Protein AF-A0A960SQQ4-F1 (afdb_monomer)

Secondary structure (DSSP, 8-state):
--SEEE--TT--S-EEES-B-SS-EEE-TTPPP-EEES-BSS--GGGEEEGGGTEEEE-TT-TTTTT-SPP-TT--B-TTS-BS-SSSSPPSSS---

Solvent-accessible surface area (backbone atoms only — not comparable to full-atom values): 5780 Å² total; per-residue (Å²): 134,60,77,42,74,47,43,50,57,85,58,72,90,49,72,48,63,28,40,71,33,76,32,56,76,39,83,35,80,66,31,60,89,58,52,75,46,53,60,43,42,74,58,62,72,78,24,27,73,36,56,95,82,66,37,69,47,57,35,92,75,32,59,85,28,53,53,50,28,72,89,54,92,94,61,53,50,39,80,86,67,47,51,59,50,73,65,96,31,34,31,33,42,61,46,67,114

pLDDT: mean 96.27, std 4.22, range [63.72, 98.56]

Foldseek 3Di:
DAPAEDADLPDPAAEDFLAEACADNYYYNNHDDHHYYNYDGRDDPVQAPDVVVPRRAGDPVVVSFAQPGDDDPPDQAAPVRHGAAPDPGGGRDRYHD

Radius of gyration: 14.46 Å; Cα contacts (8 Å, |Δi|>4): 194; chains: 1; bounding box: 34×29×35 Å

Mean predicted aligned error: 2.66 Å

Structure (mmCIF, N/CA/C/O backbone):
data_AF-A0A960SQQ4-F1
#
_entry.id   AF-A0A960SQQ4-F1
#
loop_
_atom_site.group_PDB
_atom_site.id
_atom_site.type_symbol
_atom_site.label_atom_id
_atom_site.label_alt_id
_atom_site.label_comp_id
_atom_site.label_asym_id
_atom_site.label_entity_id
_atom_site.label_seq_id
_atom_site.pdbx_PDB_ins_code
_atom_site.Cartn_x
_atom_site.Cartn_y
_atom_site.Cartn_z
_atom_site.occupancy
_atom_site.B_iso_or_equiv
_atom_site.auth_seq_id
_atom_site.auth_comp_id
_atom_site.auth_asym_id
_atom_site.auth_atom_id
_atom_site.pdbx_PDB_model_num
ATOM 1 N N . TRP A 1 1 ? -11.246 13.269 -4.505 1.00 63.72 1 TRP A N 1
ATOM 2 C CA . TRP A 1 1 ? -11.617 12.059 -3.748 1.00 63.72 1 TRP A CA 1
ATOM 3 C C . TRP A 1 1 ? -10.354 11.433 -3.205 1.00 63.72 1 TRP A C 1
ATOM 5 O O . TRP A 1 1 ? -9.352 11.500 -3.911 1.00 63.72 1 TRP A O 1
ATOM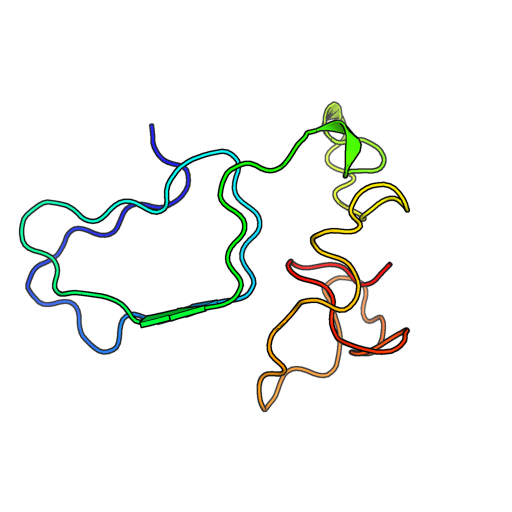 15 N N . ALA A 1 2 ? -10.374 10.905 -1.979 1.00 76.69 2 ALA A N 1
ATOM 16 C CA . ALA A 1 2 ? -9.253 10.115 -1.481 1.00 76.69 2 ALA A CA 1
ATOM 17 C C . ALA A 1 2 ? -9.377 8.663 -1.987 1.00 76.69 2 ALA A C 1
ATOM 19 O O . ALA A 1 2 ? -10.497 8.187 -2.179 1.00 76.69 2 ALA A O 1
ATOM 20 N N . PRO A 1 3 ? -8.255 7.965 -2.228 1.00 88.50 3 PRO A N 1
ATOM 21 C CA . PRO A 1 3 ? -8.277 6.595 -2.743 1.00 88.50 3 PRO A CA 1
ATOM 22 C C . PRO A 1 3 ? -8.855 5.600 -1.729 1.00 88.50 3 PRO A C 1
ATOM 24 O O . PRO A 1 3 ? -9.562 4.675 -2.112 1.00 88.50 3 PRO A O 1
ATOM 27 N N . VAL A 1 4 ? -8.606 5.818 -0.432 1.00 94.50 4 VAL A N 1
ATOM 28 C CA . VAL A 1 4 ? -9.209 5.061 0.672 1.00 94.50 4 VAL A CA 1
ATOM 29 C C . VAL A 1 4 ? -9.710 6.049 1.723 1.00 94.50 4 VAL A C 1
ATOM 31 O O . VAL A 1 4 ? -8.949 6.881 2.222 1.00 94.50 4 VAL A O 1
ATOM 34 N N . GLU A 1 5 ? -10.989 5.949 2.083 1.00 94.88 5 GLU A N 1
ATOM 35 C CA . GLU A 1 5 ? -11.617 6.746 3.141 1.00 94.88 5 GLU A CA 1
ATOM 36 C C . GLU A 1 5 ? -12.322 5.817 4.141 1.00 94.88 5 GLU A C 1
ATOM 38 O O . GLU A 1 5 ? -13.016 4.879 3.746 1.00 94.88 5 GLU A O 1
ATOM 43 N N . TYR A 1 6 ? -12.181 6.086 5.442 1.00 96.38 6 TYR A N 1
ATOM 44 C CA . TYR A 1 6 ? -12.873 5.350 6.506 1.00 96.38 6 TYR A CA 1
ATOM 45 C C . TYR A 1 6 ? -13.577 6.321 7.454 1.00 96.38 6 TYR A C 1
ATOM 47 O O . TYR A 1 6 ? -12.991 7.315 7.882 1.00 96.38 6 TYR A O 1
ATOM 55 N N . ARG A 1 7 ? -14.865 6.066 7.737 1.00 97.38 7 ARG A N 1
ATOM 56 C CA . ARG A 1 7 ? -15.755 7.117 8.268 1.00 97.38 7 ARG A CA 1
ATOM 57 C C . ARG A 1 7 ? -16.728 6.740 9.384 1.00 97.38 7 ARG A C 1
ATOM 59 O O . ARG A 1 7 ? -17.351 7.624 9.948 1.00 97.38 7 ARG A O 1
ATOM 66 N N . PHE A 1 8 ? -16.914 5.459 9.691 1.00 97.38 8 PHE A N 1
ATOM 67 C CA . PHE A 1 8 ? -17.965 5.055 10.627 1.00 97.38 8 PHE A CA 1
ATOM 68 C C . PHE A 1 8 ? -17.441 4.965 12.069 1.00 97.38 8 PHE A C 1
ATOM 70 O O . PHE A 1 8 ? -16.494 4.214 12.309 1.00 97.38 8 PHE A O 1
ATOM 77 N N . PRO A 1 9 ? -18.065 5.657 13.047 1.00 97.88 9 PRO A N 1
ATOM 78 C CA . PRO A 1 9 ? -17.635 5.614 14.449 1.00 97.88 9 PRO A CA 1
ATOM 79 C C . PRO A 1 9 ? -17.681 4.222 15.083 1.00 97.88 9 PRO A C 1
ATOM 81 O O . PRO A 1 9 ? -16.913 3.930 15.991 1.00 97.88 9 PRO A O 1
ATOM 84 N N . ALA A 1 10 ? -18.578 3.361 14.598 1.00 97.81 10 ALA A N 1
ATOM 85 C CA . ALA A 1 10 ? -18.740 1.999 15.099 1.00 97.81 10 ALA A CA 1
ATOM 86 C C . ALA A 1 10 ? -17.722 0.999 14.520 1.00 97.81 10 ALA A C 1
ATOM 88 O O . ALA A 1 10 ? -17.754 -0.171 14.892 1.00 97.81 10 ALA A O 1
ATOM 89 N N . SER A 1 11 ? -16.845 1.417 13.599 1.00 97.62 11 SER A N 1
ATOM 90 C CA . SER A 1 11 ? -15.806 0.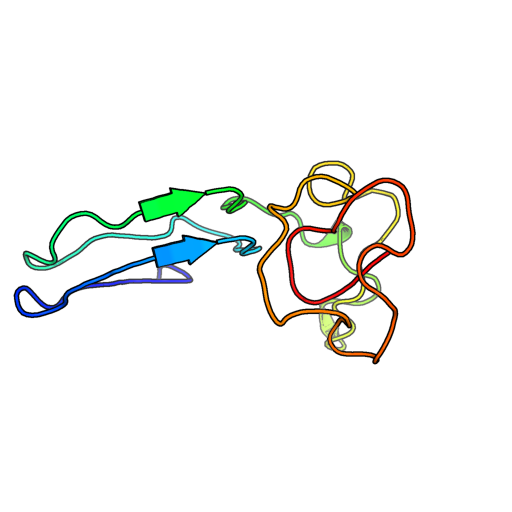536 13.064 1.00 97.62 11 SER A CA 1
ATOM 91 C C . SER A 1 11 ? -14.846 0.093 14.167 1.00 97.62 11 SER A C 1
ATOM 93 O O . SER A 1 11 ? -14.440 0.889 15.003 1.00 97.62 11 SER A O 1
ATOM 95 N N . THR A 1 12 ? -14.423 -1.164 14.143 1.00 97.62 12 THR A N 1
ATOM 96 C CA . THR A 1 12 ? -13.445 -1.714 15.093 1.00 97.62 12 THR A CA 1
ATOM 97 C C . THR A 1 12 ? -12.354 -2.461 14.343 1.00 97.62 12 THR A C 1
ATOM 99 O O . THR A 1 12 ? -12.593 -2.926 13.232 1.00 97.62 12 THR A O 1
ATOM 102 N N . ASN A 1 13 ? -11.178 -2.616 14.957 1.00 96.88 13 ASN A N 1
ATOM 103 C CA . ASN A 1 13 ? -10.054 -3.381 14.399 1.00 96.88 13 ASN A CA 1
ATOM 104 C C . ASN A 1 13 ? -9.636 -2.916 12.991 1.00 96.88 13 ASN A C 1
ATOM 106 O O . ASN A 1 13 ? -9.372 -3.726 12.107 1.00 96.88 13 ASN A O 1
ATOM 110 N N . LEU A 1 14 ? -9.600 -1.598 12.775 1.00 97.81 14 LEU A N 1
ATOM 111 C CA . LEU A 1 14 ? -9.185 -1.015 11.503 1.00 97.81 14 LEU A CA 1
ATOM 112 C C . LEU A 1 14 ? -7.675 -1.180 11.307 1.00 97.81 14 LEU A C 1
ATOM 114 O O . LEU A 1 14 ? -6.880 -0.658 12.094 1.00 97.81 14 LEU A O 1
ATOM 118 N N . VAL A 1 15 ? -7.296 -1.874 10.237 1.00 97.31 15 VAL A N 1
ATOM 119 C CA . VAL A 1 15 ? -5.906 -2.139 9.863 1.00 97.31 15 VAL A CA 1
ATOM 120 C C . VAL A 1 15 ? -5.747 -1.911 8.362 1.00 97.31 15 VAL A C 1
ATOM 122 O O . VAL A 1 15 ? -6.495 -2.472 7.567 1.00 97.31 15 VAL A O 1
ATOM 125 N N . PHE A 1 16 ? -4.758 -1.108 7.978 1.00 97.69 16 PHE A N 1
ATOM 126 C CA . PHE A 1 16 ? -4.373 -0.877 6.586 1.00 97.69 16 PHE A CA 1
ATOM 127 C C . PHE A 1 16 ? -2.887 -1.174 6.440 1.00 97.69 16 PHE A C 1
ATOM 129 O O . PHE A 1 16 ? -2.058 -0.525 7.086 1.00 97.69 16 PHE A O 1
ATOM 136 N N . ARG A 1 17 ? -2.545 -2.163 5.615 1.00 97.88 17 ARG A N 1
ATOM 137 C CA . ARG A 1 17 ? -1.165 -2.608 5.426 1.00 97.88 17 ARG A CA 1
ATOM 138 C C . ARG A 1 17 ? -0.840 -2.830 3.966 1.00 97.88 17 ARG A C 1
ATOM 140 O O . ARG A 1 17 ? -1.720 -3.247 3.223 1.00 97.88 17 ARG A O 1
ATOM 147 N N . ASN A 1 18 ? 0.416 -2.587 3.605 1.00 98.12 18 ASN A N 1
ATOM 148 C CA . ASN A 1 18 ? 0.976 -2.914 2.295 1.00 98.12 18 ASN A CA 1
ATOM 149 C C . ASN A 1 18 ? 0.180 -2.324 1.109 1.00 98.12 18 ASN A C 1
ATOM 151 O O . ASN A 1 18 ? 0.122 -2.932 0.046 1.00 98.12 18 ASN A O 1
ATOM 155 N N . ASN A 1 19 ? -0.457 -1.156 1.272 1.00 97.94 19 ASN A N 1
ATOM 156 C CA . ASN A 1 19 ? -1.239 -0.539 0.195 1.00 97.94 19 ASN A CA 1
ATOM 157 C C . ASN A 1 19 ? -0.397 0.422 -0.647 1.00 97.94 19 ASN A C 1
ATOM 159 O O . ASN A 1 19 ? 0.313 1.271 -0.107 1.00 97.94 19 ASN A O 1
ATOM 163 N N . LEU A 1 20 ? -0.583 0.357 -1.965 1.00 97.56 20 LEU A N 1
ATOM 164 C CA . LEU A 1 20 ? -0.156 1.376 -2.919 1.00 97.56 20 LEU A CA 1
ATOM 165 C C . LEU A 1 20 ? -1.356 2.254 -3.273 1.00 97.56 20 LEU A C 1
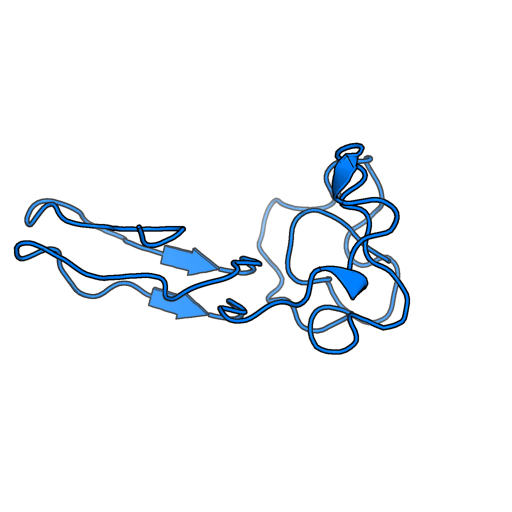ATOM 167 O O . LEU A 1 20 ? -2.334 1.778 -3.845 1.00 97.56 20 LEU A O 1
ATOM 171 N N . VAL A 1 21 ? -1.297 3.542 -2.941 1.00 96.31 21 VAL A N 1
ATOM 172 C CA . VAL A 1 21 ? -2.347 4.503 -3.290 1.00 96.31 21 VAL A CA 1
ATOM 173 C C . VAL A 1 21 ? -1.751 5.831 -3.765 1.00 96.31 21 VAL A C 1
ATOM 175 O O . VAL A 1 21 ? -0.632 6.210 -3.421 1.00 96.31 21 VAL A O 1
ATOM 178 N N . ASN A 1 22 ? -2.506 6.568 -4.578 1.00 94.19 22 ASN A N 1
ATOM 179 C CA . ASN A 1 22 ? -2.078 7.834 -5.191 1.00 94.19 22 ASN A CA 1
ATOM 180 C C . ASN A 1 22 ? -2.563 9.085 -4.429 1.00 94.19 22 ASN A C 1
ATOM 182 O O . ASN A 1 22 ? -2.587 10.191 -4.971 1.00 94.19 22 ASN A O 1
ATOM 186 N N . GLY A 1 23 ? -2.985 8.912 -3.180 1.00 95.44 23 GLY A N 1
ATOM 187 C CA . GLY A 1 23 ? -3.471 9.972 -2.307 1.00 95.44 23 GLY A CA 1
ATOM 188 C C . GLY A 1 23 ? -3.639 9.485 -0.867 1.00 95.44 23 GLY A C 1
ATOM 189 O O . GLY A 1 23 ? -3.512 8.296 -0.594 1.00 95.44 23 GLY A O 1
ATOM 190 N N . PRO A 1 24 ? -3.938 10.384 0.079 1.00 95.31 24 PRO A N 1
ATOM 191 C CA . PRO A 1 24 ? -3.944 10.028 1.489 1.00 95.31 24 PRO A CA 1
ATOM 192 C C . PRO A 1 24 ? -5.042 9.017 1.848 1.00 95.31 24 PRO A C 1
ATOM 194 O O . PRO A 1 24 ? -6.202 9.191 1.465 1.00 95.31 24 PRO A O 1
ATOM 197 N N . ILE A 1 25 ? -4.704 8.024 2.674 1.00 96.56 25 ILE A N 1
ATOM 198 C CA . ILE A 1 25 ? -5.700 7.194 3.368 1.00 96.56 25 ILE A CA 1
ATOM 199 C C . ILE A 1 25 ? -6.321 8.067 4.464 1.00 96.56 25 ILE A C 1
ATOM 201 O O . ILE A 1 25 ? -5.638 8.485 5.404 1.00 96.56 25 ILE A O 1
ATOM 205 N N . THR A 1 26 ? -7.608 8.390 4.325 1.00 96.38 26 THR A N 1
ATOM 206 C CA . THR A 1 26 ? -8.226 9.507 5.056 1.00 96.38 26 THR A CA 1
ATOM 207 C C . THR A 1 26 ? -9.266 9.045 6.078 1.00 96.38 26 THR A C 1
ATOM 209 O O . THR A 1 26 ? -10.259 8.399 5.739 1.00 96.38 26 THR A O 1
ATOM 212 N N . GLN A 1 27 ? -9.059 9.445 7.336 1.00 96.94 27 GLN A N 1
ATOM 213 C CA . GLN A 1 27 ? -10.033 9.317 8.421 1.00 96.94 27 GLN A CA 1
ATOM 214 C C . GLN A 1 27 ? -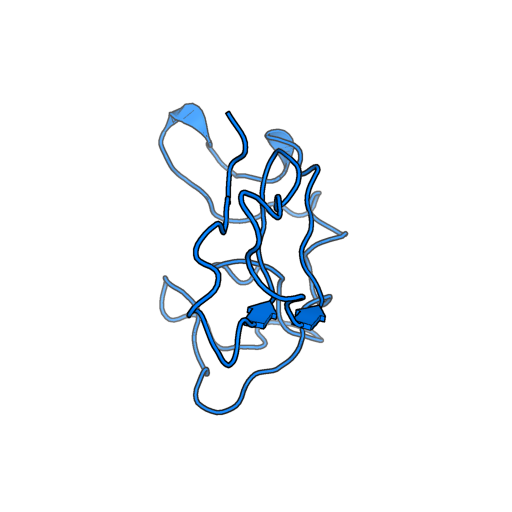11.117 10.382 8.311 1.00 96.94 27 GLN A C 1
ATOM 216 O O . GLN A 1 27 ? -10.818 11.555 8.079 1.00 96.94 27 GLN A O 1
ATOM 221 N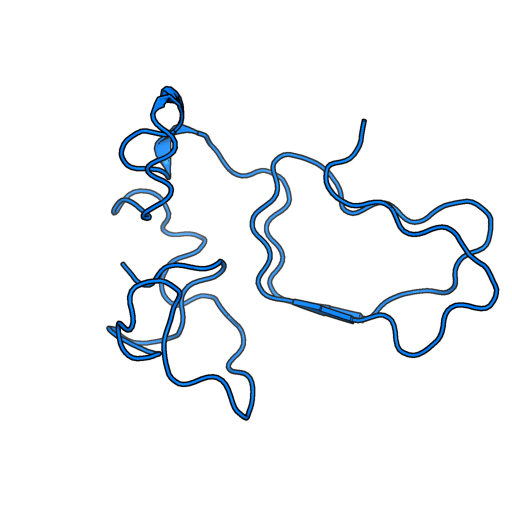 N . ARG A 1 28 ? -12.370 9.996 8.544 1.00 96.81 28 ARG A N 1
ATOM 222 C CA . ARG A 1 28 ? -13.524 10.893 8.454 1.00 96.81 28 ARG A CA 1
ATOM 223 C C . ARG A 1 28 ? -14.578 10.623 9.518 1.00 96.81 28 ARG A C 1
ATOM 225 O O . ARG A 1 28 ? -14.563 9.583 10.164 1.00 96.81 28 ARG A O 1
ATOM 232 N N . ASP A 1 29 ? -15.484 11.589 9.667 1.00 96.12 29 ASP A N 1
ATOM 233 C CA . ASP A 1 29 ? -16.815 11.486 10.286 1.00 96.12 29 ASP A CA 1
ATOM 234 C C . ASP A 1 29 ? -16.871 10.716 11.628 1.00 96.12 29 ASP A C 1
ATOM 236 O O . ASP A 1 29 ? -17.860 10.064 11.954 1.00 96.12 29 ASP A O 1
ATOM 240 N N . GLY A 1 30 ? -15.808 10.820 12.433 1.00 95.25 30 GLY A N 1
ATOM 241 C CA . GLY A 1 30 ? -15.721 10.209 13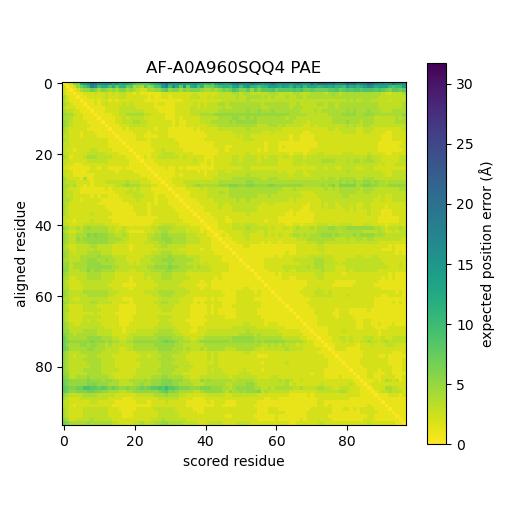.761 1.00 95.25 30 GLY A CA 1
ATOM 242 C C . GLY A 1 30 ? -15.299 8.737 13.786 1.00 95.25 30 GLY A C 1
ATOM 243 O O . GLY A 1 30 ? -15.412 8.116 14.839 1.00 95.25 30 GLY A O 1
ATOM 244 N N . ALA A 1 31 ? -14.801 8.171 12.680 1.00 97.62 31 ALA A N 1
ATOM 245 C CA . ALA A 1 31 ? -14.159 6.857 12.713 1.00 97.62 31 ALA A CA 1
ATOM 246 C C . ALA A 1 31 ? -13.014 6.825 13.744 1.00 97.62 31 ALA A C 1
ATOM 248 O O . ALA A 1 31 ? -12.344 7.847 13.918 1.00 97.62 31 ALA A O 1
ATOM 249 N N . PRO A 1 32 ? -12.747 5.689 14.411 1.00 97.69 32 PRO A N 1
ATOM 250 C CA . PRO A 1 32 ? -11.606 5.577 15.313 1.00 97.69 32 PRO A CA 1
ATOM 251 C C . PRO A 1 32 ? -10.279 5.553 14.550 1.00 97.69 32 PRO A C 1
ATOM 253 O O . PRO A 1 32 ? -10.244 5.362 13.335 1.00 97.69 32 PRO A O 1
ATOM 256 N N . ALA A 1 33 ? -9.172 5.731 15.273 1.00 96.56 33 ALA A N 1
ATOM 257 C CA . ALA A 1 33 ? -7.839 5.558 14.704 1.00 96.56 33 ALA A CA 1
ATOM 258 C C . ALA A 1 33 ? -7.649 4.128 14.165 1.00 96.56 33 ALA A C 1
ATOM 260 O O . ALA A 1 33 ? -8.166 3.164 14.732 1.00 96.56 33 ALA A O 1
ATOM 261 N N . ALA A 1 34 ? -6.885 4.003 13.083 1.00 97.50 34 ALA A N 1
ATOM 262 C CA . ALA A 1 34 ? -6.541 2.730 12.461 1.00 97.50 34 ALA A CA 1
ATOM 263 C C . ALA A 1 34 ? -5.046 2.436 12.616 1.00 97.50 34 ALA A C 1
ATOM 265 O O . ALA A 1 34 ? -4.228 3.359 12.620 1.00 97.50 34 ALA A O 1
ATOM 266 N N . ILE A 1 35 ? -4.687 1.154 12.675 1.00 98.06 35 ILE A N 1
ATOM 267 C CA . ILE A 1 35 ? -3.295 0.721 12.514 1.00 98.06 35 ILE A CA 1
ATOM 268 C C . ILE A 1 35 ? -2.937 0.861 11.034 1.00 98.06 35 ILE A C 1
ATOM 270 O O . ILE A 1 35 ? -3.665 0.383 10.162 1.00 98.06 35 ILE A O 1
ATOM 274 N N . ARG A 1 36 ? -1.829 1.544 10.742 1.00 97.12 36 ARG A N 1
ATOM 275 C CA . ARG A 1 36 ? -1.366 1.823 9.379 1.00 97.12 36 ARG A CA 1
ATOM 276 C C . ARG A 1 36 ? 0.121 1.526 9.284 1.00 97.12 36 ARG A C 1
ATOM 278 O O . ARG A 1 36 ? 0.917 2.218 9.910 1.00 97.12 36 ARG A O 1
ATOM 285 N N . GLU A 1 37 ? 0.492 0.526 8.495 1.00 98.12 37 GLU A N 1
ATOM 286 C CA . GLU A 1 37 ? 1.884 0.081 8.361 1.00 98.12 37 GLU A CA 1
ATOM 287 C C . GLU A 1 37 ? 2.196 -0.172 6.885 1.00 98.12 37 GLU A C 1
ATOM 289 O O . GLU A 1 37 ? 1.378 -0.745 6.176 1.00 98.12 37 GLU A O 1
ATOM 294 N N . ARG A 1 38 ? 3.363 0.264 6.399 1.00 97.81 38 ARG A N 1
ATOM 295 C CA . ARG A 1 38 ? 3.815 0.001 5.016 1.00 97.81 38 ARG A CA 1
ATOM 296 C C . ARG A 1 38 ? 2.802 0.388 3.919 1.00 97.81 38 ARG A C 1
ATOM 298 O O . ARG A 1 38 ? 2.697 -0.285 2.906 1.00 97.81 38 ARG A O 1
ATOM 305 N N . ASN A 1 39 ? 2.054 1.476 4.105 1.00 98.06 39 ASN A N 1
ATOM 306 C CA . ASN A 1 39 ? 1.233 2.059 3.038 1.00 98.06 39 ASN A CA 1
ATOM 307 C C . ASN A 1 39 ? 2.010 3.186 2.355 1.00 98.06 39 ASN A C 1
ATOM 309 O O . ASN A 1 39 ? 2.540 4.067 3.036 1.00 98.06 39 ASN A O 1
ATOM 313 N N . LEU A 1 40 ? 2.042 3.186 1.026 1.00 98.06 40 LEU A N 1
ATOM 314 C CA . LEU A 1 40 ? 2.614 4.259 0.219 1.00 98.06 40 LEU A CA 1
ATOM 315 C C . LEU A 1 40 ? 1.477 5.079 -0.385 1.00 98.06 40 LEU A C 1
ATOM 317 O O . LEU A 1 40 ? 0.685 4.571 -1.169 1.00 98.06 40 LEU A O 1
ATOM 321 N N . GLU A 1 41 ? 1.391 6.354 -0.001 1.00 96.88 41 GLU A N 1
ATOM 322 C CA . GLU A 1 41 ? 0.226 7.209 -0.295 1.00 96.88 41 GLU A CA 1
ATOM 323 C C . GLU A 1 41 ? 0.417 8.221 -1.421 1.00 96.88 41 GLU A C 1
ATOM 325 O O . GLU A 1 41 ? -0.445 9.061 -1.680 1.00 96.88 41 GLU A O 1
ATOM 330 N N . ARG A 1 42 ? 1.580 8.183 -2.062 1.00 92.50 42 ARG A N 1
ATOM 331 C CA . ARG A 1 42 ? 1.953 9.078 -3.157 1.00 92.50 42 ARG A CA 1
ATOM 332 C C . ARG A 1 42 ? 2.770 8.316 -4.189 1.00 92.50 42 ARG A C 1
ATOM 334 O O . ARG A 1 42 ? 3.903 8.682 -4.472 1.00 92.50 42 ARG A O 1
ATOM 341 N N . ILE A 1 43 ? 2.203 7.218 -4.678 1.00 95.12 43 ILE A N 1
ATOM 342 C CA . ILE A 1 43 ? 2.835 6.411 -5.723 1.00 95.12 43 ILE A CA 1
ATOM 343 C C . ILE A 1 43 ? 2.826 7.145 -7.066 1.00 95.12 43 ILE A C 1
ATOM 345 O O . ILE A 1 43 ? 1.964 7.990 -7.329 1.00 95.12 43 ILE A O 1
ATOM 349 N N . GLU A 1 44 ? 3.766 6.783 -7.928 1.00 94.12 44 GLU A N 1
ATOM 350 C CA . GLU A 1 44 ? 3.919 7.361 -9.260 1.00 94.12 44 GLU A CA 1
ATOM 351 C C . GLU A 1 44 ? 3.427 6.378 -10.324 1.00 94.12 44 GLU A C 1
ATOM 353 O O . GLU A 1 44 ? 3.612 5.171 -10.207 1.00 94.12 44 GLU A O 1
ATOM 358 N N . SER A 1 45 ? 2.823 6.881 -11.403 1.00 94.06 45 SER A N 1
ATOM 359 C CA . SER A 1 45 ? 2.321 6.021 -12.485 1.00 94.06 45 SER A CA 1
ATOM 360 C C . SER A 1 45 ? 3.425 5.221 -13.181 1.00 94.06 45 SER A C 1
ATOM 362 O O . SER A 1 45 ? 3.159 4.130 -13.672 1.00 94.06 45 SER A O 1
ATOM 364 N N . GLY A 1 46 ? 4.660 5.736 -13.191 1.00 96.19 46 GLY A N 1
ATOM 365 C CA . GLY A 1 46 ? 5.831 5.069 -13.772 1.00 96.19 46 GLY A CA 1
ATOM 366 C C . GLY A 1 46 ? 6.313 3.835 -13.004 1.00 96.19 46 GLY A C 1
ATOM 367 O O . GLY A 1 46 ? 7.273 3.198 -13.431 1.00 96.19 46 GLY A O 1
ATOM 368 N N . TRP A 1 47 ? 5.677 3.506 -11.878 1.00 97.75 47 TRP A N 1
ATOM 369 C CA . TRP A 1 47 ? 5.942 2.275 -11.138 1.00 97.75 47 TRP A CA 1
ATOM 370 C C . TRP A 1 47 ? 5.291 1.060 -11.779 1.00 97.75 47 TRP A C 1
ATOM 372 O O . TRP A 1 47 ? 5.719 -0.044 -11.478 1.00 97.75 47 TRP A O 1
ATOM 382 N N . PHE A 1 48 ? 4.315 1.257 -12.663 1.00 98.19 48 PHE A N 1
ATOM 383 C CA . PHE A 1 48 ? 3.552 0.183 -13.282 1.00 98.19 48 PHE A CA 1
ATOM 384 C C . PHE A 1 48 ? 3.937 -0.004 -14.743 1.00 98.19 48 PHE A C 1
ATOM 386 O O . PHE A 1 48 ? 4.248 0.965 -15.443 1.00 98.19 48 PHE A O 1
ATOM 393 N N . ARG A 1 49 ? 3.899 -1.253 -15.208 1.00 98.19 49 ARG A N 1
ATOM 394 C CA . ARG A 1 49 ? 4.312 -1.624 -16.563 1.00 98.19 49 ARG A CA 1
ATOM 395 C C . ARG A 1 49 ? 3.463 -0.971 -17.658 1.00 98.19 49 ARG A C 1
ATOM 397 O O . ARG A 1 49 ? 4.038 -0.440 -18.608 1.00 98.19 49 ARG A O 1
ATOM 404 N N . ASP A 1 50 ? 2.135 -0.977 -17.524 1.00 97.75 50 ASP A N 1
ATOM 405 C CA . ASP A 1 50 ? 1.205 -0.275 -18.424 1.00 97.75 50 ASP A CA 1
ATOM 406 C C . ASP A 1 50 ? -0.091 0.099 -17.683 1.00 97.75 50 ASP A C 1
ATOM 408 O O . ASP A 1 50 ? -1.142 -0.534 -17.813 1.00 97.75 50 ASP A O 1
ATOM 412 N N . LEU A 1 51 ? -0.013 1.167 -16.881 1.00 94.94 51 LEU A N 1
ATOM 413 C CA . LEU A 1 51 ? -1.145 1.653 -16.087 1.00 94.94 51 LEU A CA 1
ATOM 414 C C . LEU A 1 51 ? -2.406 1.960 -16.933 1.00 94.94 51 LEU A C 1
ATOM 416 O O . LEU A 1 51 ? -3.492 1.566 -16.506 1.00 94.94 51 LEU A O 1
ATOM 420 N N . PRO A 1 52 ? -2.329 2.627 -18.108 1.00 96.25 52 PRO A N 1
ATOM 421 C CA . PRO A 1 52 ? -3.501 2.839 -18.964 1.00 96.25 52 PRO A CA 1
ATOM 422 C C . PRO A 1 52 ? -4.180 1.554 -19.456 1.00 96.25 52 PRO A C 1
ATOM 424 O O . PRO A 1 52 ? -5.400 1.556 -19.628 1.00 96.25 52 PRO A O 1
ATOM 427 N N . ALA A 1 53 ? -3.419 0.479 -19.681 1.00 97.25 53 ALA A N 1
ATOM 428 C CA . ALA A 1 53 ? -3.961 -0.826 -20.065 1.00 97.25 53 ALA A CA 1
ATOM 429 C C . ALA A 1 53 ? -4.411 -1.682 -18.866 1.00 97.25 53 ALA A C 1
ATOM 431 O O . ALA A 1 53 ? -5.033 -2.725 -19.066 1.00 97.25 53 ALA A O 1
ATOM 432 N N . GLY A 1 54 ? -4.130 -1.242 -17.635 1.00 95.69 54 GLY A N 1
ATOM 433 C CA . GLY A 1 54 ? -4.424 -1.988 -16.411 1.00 95.69 54 GLY A CA 1
ATOM 434 C C . GLY A 1 54 ? -3.362 -3.025 -16.041 1.00 95.69 54 GLY A C 1
ATOM 435 O O . GLY A 1 54 ? -3.617 -3.855 -15.174 1.00 95.69 54 GLY A O 1
ATOM 436 N N . ASP A 1 55 ? -2.183 -2.978 -16.664 1.00 97.81 55 ASP A N 1
ATOM 437 C CA . ASP A 1 55 ? -1.029 -3.776 -16.256 1.00 97.81 55 ASP A CA 1
ATOM 438 C C . ASP A 1 55 ? -0.350 -3.093 -15.060 1.00 97.81 55 ASP A C 1
ATOM 440 O O . ASP A 1 55 ? 0.422 -2.134 -15.202 1.00 97.81 55 ASP A O 1
ATOM 444 N N . LEU A 1 56 ? -0.723 -3.564 -13.870 1.00 97.31 56 LEU A N 1
ATOM 445 C CA . LEU A 1 56 ? -0.296 -3.029 -12.579 1.00 97.31 56 LEU A CA 1
ATOM 446 C C . LEU A 1 56 ? 0.916 -3.764 -11.989 1.00 97.31 56 LEU A C 1
ATOM 448 O O . LEU A 1 56 ? 1.210 -3.549 -10.813 1.00 97.31 56 LEU A O 1
ATOM 452 N N . HIS A 1 57 ? 1.624 -4.582 -12.773 1.00 98.38 57 HIS A N 1
ATOM 453 C CA . HIS A 1 57 ? 2.883 -5.172 -12.320 1.00 98.38 57 HIS A CA 1
ATOM 454 C C . HIS A 1 57 ? 3.911 -4.066 -12.077 1.00 98.38 57 HIS A C 1
ATOM 456 O O . HIS A 1 57 ? 4.017 -3.103 -12.857 1.00 98.38 57 HIS A O 1
ATOM 462 N N . LEU A 1 58 ? 4.670 -4.204 -10.995 1.00 98.25 58 LEU A N 1
ATOM 463 C CA . LEU A 1 58 ? 5.725 -3.289 -10.618 1.00 98.25 58 LEU A CA 1
ATOM 464 C C . LEU A 1 58 ? 6.831 -3.294 -11.672 1.00 98.25 58 LEU A C 1
ATOM 466 O O . LEU A 1 58 ? 7.122 -4.266 -12.369 1.00 98.25 58 LEU A O 1
ATOM 470 N N . THR A 1 59 ? 7.486 -2.152 -11.793 1.00 98.50 59 THR A N 1
ATOM 471 C CA . THR A 1 59 ? 8.733 -2.025 -12.532 1.00 98.50 59 THR A CA 1
ATOM 472 C C . THR A 1 59 ? 9.871 -1.807 -11.550 1.00 98.50 59 THR A C 1
ATOM 474 O O . THR A 1 59 ? 9.679 -1.335 -10.431 1.00 98.50 59 THR A O 1
ATOM 477 N N . ARG A 1 60 ? 11.105 -2.022 -12.015 1.00 97.50 60 ARG A N 1
ATOM 478 C CA . ARG A 1 60 ? 12.331 -1.796 -11.230 1.00 97.50 60 ARG A CA 1
ATOM 479 C C . ARG A 1 60 ? 12.474 -0.398 -10.608 1.00 97.50 60 ARG A C 1
ATOM 481 O O . ARG A 1 60 ? 13.390 -0.179 -9.823 1.00 97.50 60 ARG A O 1
ATOM 488 N N . THR A 1 61 ? 11.678 0.584 -11.038 1.00 97.44 61 THR A N 1
ATOM 489 C CA . THR A 1 61 ? 11.715 1.952 -10.498 1.00 97.44 61 THR A CA 1
ATOM 490 C C . THR A 1 61 ? 10.914 2.090 -9.204 1.00 97.44 61 THR A C 1
ATOM 492 O O . THR A 1 61 ? 11.153 3.040 -8.460 1.00 97.44 61 THR A O 1
ATOM 495 N N . ALA A 1 62 ? 10.028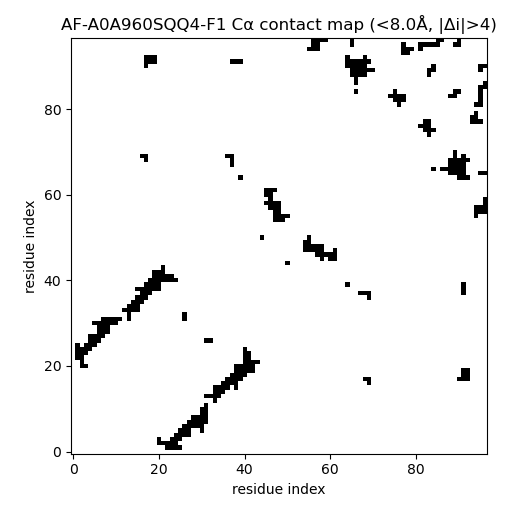 1.137 -8.893 1.00 98.00 62 ALA A N 1
ATOM 496 C CA . ALA A 1 62 ? 9.195 1.103 -7.693 1.00 98.00 62 ALA A CA 1
ATOM 497 C C . ALA A 1 62 ? 9.985 0.697 -6.432 1.00 98.00 62 ALA A C 1
ATOM 499 O O . ALA A 1 62 ? 9.511 -0.062 -5.593 1.00 98.00 62 ALA A O 1
ATOM 500 N N . THR A 1 63 ? 11.206 1.206 -6.267 1.00 97.50 63 THR A N 1
ATOM 501 C CA . THR A 1 63 ? 12.153 0.784 -5.219 1.00 97.50 63 THR A CA 1
ATOM 502 C C . THR A 1 63 ? 11.658 1.025 -3.796 1.00 97.50 63 THR A C 1
ATOM 504 O O . THR A 1 63 ? 12.129 0.388 -2.864 1.00 97.50 63 THR A O 1
ATOM 507 N N . ALA A 1 64 ? 10.710 1.944 -3.609 1.00 97.88 64 ALA A N 1
ATOM 508 C CA . ALA A 1 64 ? 10.075 2.163 -2.314 1.00 97.88 64 ALA A CA 1
ATOM 509 C C . ALA A 1 64 ? 9.019 1.096 -1.970 1.00 97.88 64 ALA A C 1
ATOM 511 O O . ALA A 1 64 ? 8.639 0.999 -0.805 1.00 97.88 64 ALA A O 1
ATOM 512 N N . ALA A 1 65 ? 8.538 0.334 -2.958 1.00 98.31 65 ALA A N 1
ATOM 513 C CA . ALA A 1 65 ? 7.640 -0.801 -2.773 1.00 98.31 65 ALA A CA 1
ATOM 514 C C . ALA A 1 65 ? 8.402 -2.133 -2.685 1.00 98.31 65 ALA A C 1
ATOM 516 O O . ALA A 1 65 ? 8.036 -2.960 -1.852 1.00 98.31 65 ALA A O 1
ATOM 517 N N . ILE A 1 66 ? 9.455 -2.296 -3.496 1.00 98.44 66 ILE A N 1
ATOM 518 C CA . ILE A 1 66 ? 10.207 -3.553 -3.630 1.00 98.44 66 ILE A CA 1
ATOM 519 C C . ILE A 1 66 ? 10.950 -3.915 -2.333 1.00 98.44 66 ILE A C 1
ATOM 521 O O . ILE A 1 66 ? 11.700 -3.099 -1.787 1.00 98.44 66 ILE A O 1
ATOM 525 N N . ASP A 1 67 ? 10.748 -5.136 -1.843 1.00 98.31 67 ASP A N 1
ATOM 526 C CA . ASP A 1 67 ? 11.276 -5.686 -0.589 1.00 98.31 67 ASP A CA 1
ATOM 527 C C . ASP A 1 67 ? 10.927 -4.851 0.670 1.00 98.31 67 ASP A C 1
ATOM 529 O O . ASP A 1 67 ? 11.624 -4.919 1.689 1.00 98.31 67 ASP A O 1
ATOM 5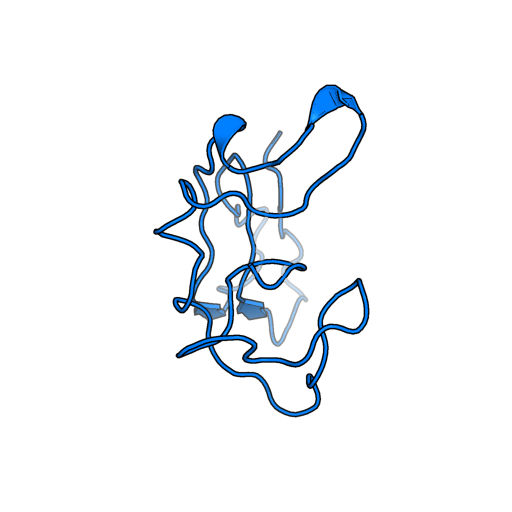33 N N . GLN A 1 68 ? 9.893 -3.997 0.622 1.00 98.25 68 GLN A N 1
ATOM 534 C CA . GLN A 1 68 ? 9.555 -3.064 1.712 1.00 98.25 68 GLN A CA 1
ATOM 535 C C . GLN A 1 68 ? 8.281 -3.419 2.498 1.00 98.25 68 GLN A C 1
ATOM 537 O O . GLN A 1 68 ? 7.939 -2.697 3.447 1.00 98.25 68 GLN A O 1
ATOM 542 N N . ALA A 1 69 ? 7.552 -4.474 2.128 1.00 98.06 69 ALA A N 1
ATOM 543 C CA . ALA A 1 69 ? 6.295 -4.824 2.786 1.00 98.06 69 ALA A CA 1
ATOM 544 C C . ALA A 1 69 ? 6.493 -5.431 4.181 1.00 98.06 69 ALA A C 1
ATOM 546 O O . ALA A 1 69 ? 7.578 -5.830 4.601 1.00 98.06 69 ALA A O 1
ATOM 547 N N . LEU A 1 70 ? 5.395 -5.457 4.933 1.00 97.88 70 LEU A N 1
ATOM 548 C CA . LEU A 1 70 ? 5.280 -6.242 6.152 1.00 97.88 70 LEU A CA 1
ATOM 549 C C . LEU A 1 70 ? 4.803 -7.646 5.770 1.00 97.88 70 LEU A C 1
ATOM 551 O O . LEU A 1 70 ? 3.757 -7.768 5.135 1.00 97.88 70 LEU A O 1
ATOM 555 N N . GLU A 1 71 ? 5.523 -8.681 6.188 1.00 96.56 71 GLU A N 1
ATOM 556 C CA . GLU A 1 71 ? 5.075 -10.068 6.038 1.00 96.56 71 GLU A CA 1
ATOM 557 C C . GLU A 1 71 ? 3.794 -10.310 6.850 1.00 96.56 71 GLU A C 1
ATOM 559 O O . GLU A 1 71 ? 3.682 -9.881 8.005 1.00 96.56 71 GLU A O 1
ATOM 564 N N . LEU A 1 72 ? 2.814 -10.988 6.250 1.00 95.25 72 LEU A N 1
ATOM 565 C CA . LEU A 1 72 ? 1.518 -11.266 6.871 1.00 95.25 72 LEU A CA 1
ATOM 566 C C . LEU A 1 72 ? 1.220 -12.762 6.857 1.00 95.25 72 LEU A C 1
ATOM 568 O O . LEU A 1 72 ? 1.249 -13.408 5.817 1.00 95.25 72 LEU A O 1
ATOM 572 N N . GLU A 1 73 ? 0.869 -13.313 8.016 1.00 95.31 73 GLU A N 1
ATOM 573 C CA . GLU A 1 73 ? 0.521 -14.728 8.129 1.00 95.31 73 GLU A CA 1
ATOM 574 C C . GLU A 1 73 ? -0.644 -15.102 7.196 1.00 95.31 73 GLU A C 1
ATOM 576 O O . GLU A 1 73 ? -1.647 -14.391 7.107 1.00 95.31 73 GLU A O 1
ATOM 581 N N . GLY A 1 74 ? -0.506 -16.239 6.511 1.00 94.00 74 GLY A N 1
ATOM 582 C CA . GLY A 1 74 ? -1.531 -16.781 5.618 1.00 94.00 74 GLY A CA 1
ATOM 583 C C . GLY A 1 74 ? -1.481 -16.259 4.180 1.00 94.00 74 GLY A C 1
ATOM 584 O O . GLY A 1 74 ? -2.224 -16.770 3.346 1.00 94.00 74 GLY A O 1
ATOM 585 N N . PHE A 1 75 ? -0.597 -15.309 3.867 1.00 94.12 75 PHE A N 1
ATOM 586 C CA . PHE A 1 75 ? -0.318 -14.886 2.496 1.00 94.12 75 PHE A CA 1
ATOM 587 C C . PHE A 1 75 ? 1.017 -15.498 2.072 1.00 94.12 75 PHE A C 1
ATOM 589 O O . PHE A 1 75 ? 2.015 -15.373 2.771 1.00 94.12 75 PHE A O 1
ATOM 596 N N . THR A 1 76 ? 1.019 -16.244 0.973 1.00 96.19 76 THR A N 1
ATOM 597 C CA . THR A 1 76 ? 2.224 -16.948 0.489 1.00 96.19 76 THR A CA 1
ATOM 598 C C . THR A 1 76 ? 2.489 -16.706 -0.986 1.00 96.19 76 THR A C 1
ATOM 600 O O . THR A 1 76 ? 3.573 -17.021 -1.461 1.00 96.19 76 THR A O 1
ATOM 603 N N . GLU A 1 77 ? 1.526 -16.108 -1.681 1.00 97.88 77 GLU A N 1
ATOM 604 C CA . GLU A 1 77 ? 1.573 -15.808 -3.101 1.00 97.88 77 GLU A CA 1
ATOM 605 C C . GLU A 1 77 ? 0.950 -14.425 -3.341 1.00 97.88 77 GLU A C 1
ATOM 607 O O . GLU A 1 77 ? 0.180 -13.920 -2.510 1.00 97.88 77 GLU A O 1
ATOM 612 N N . ASP A 1 78 ? 1.324 -13.792 -4.444 1.00 97.44 78 ASP A N 1
ATOM 613 C CA . ASP A 1 78 ? 0.744 -12.548 -4.933 1.00 97.44 78 ASP A CA 1
ATOM 614 C C . ASP A 1 78 ? -0.466 -12.800 -5.862 1.00 97.44 78 ASP A C 1
ATOM 616 O O . ASP A 1 78 ? -1.049 -13.888 -5.855 1.00 97.44 78 ASP A O 1
ATOM 620 N N . LEU A 1 79 ? -0.921 -11.781 -6.600 1.00 96.50 79 LEU A N 1
ATOM 621 C CA . LEU A 1 79 ? -2.101 -11.908 -7.462 1.00 96.50 79 LEU A CA 1
ATOM 622 C C . LEU A 1 79 ? -1.893 -12.861 -8.654 1.00 96.50 79 LEU A C 1
ATOM 624 O O . LEU A 1 79 ? -2.866 -13.459 -9.121 1.00 96.50 79 LEU A O 1
ATOM 628 N N . ASP A 1 80 ? -0.652 -13.021 -9.107 1.00 97.12 80 ASP A N 1
ATOM 629 C CA . ASP A 1 80 ? -0.261 -13.825 -10.266 1.00 97.12 80 ASP A CA 1
ATOM 630 C C . ASP A 1 80 ? 0.265 -15.216 -9.864 1.00 97.12 80 ASP A C 1
ATOM 632 O O . ASP A 1 80 ? 0.716 -15.992 -10.710 1.00 97.12 80 ASP A O 1
ATOM 636 N N . ALA A 1 81 ? 0.101 -15.568 -8.582 1.00 97.50 81 ALA A N 1
ATOM 637 C CA . ALA A 1 81 ? 0.585 -16.790 -7.940 1.00 97.50 81 ALA A CA 1
ATOM 638 C C . ALA A 1 81 ? 2.118 -16.878 -7.824 1.00 97.50 81 ALA A C 1
ATOM 640 O O . ALA A 1 81 ? 2.673 -17.965 -7.637 1.00 97.50 81 ALA A O 1
ATOM 641 N N . ASP A 1 82 ? 2.809 -15.740 -7.901 1.00 97.56 82 ASP A N 1
ATOM 642 C CA . ASP A 1 82 ? 4.233 -15.665 -7.611 1.00 97.56 82 ASP A CA 1
ATOM 643 C C . ASP A 1 82 ? 4.465 -15.732 -6.090 1.00 97.56 82 ASP A C 1
ATOM 645 O O . ASP A 1 82 ? 3.690 -15.166 -5.314 1.00 97.56 82 ASP A O 1
ATOM 649 N N . PRO A 1 83 ? 5.511 -16.438 -5.618 1.00 97.81 83 PRO A N 1
ATOM 650 C CA . PRO A 1 83 ? 5.727 -16.655 -4.192 1.00 97.81 83 PRO A CA 1
ATOM 651 C C . PRO A 1 83 ? 6.068 -15.353 -3.462 1.00 97.81 83 PRO A C 1
ATOM 653 O O . PRO A 1 83 ? 6.793 -14.515 -3.979 1.00 97.81 83 PRO A O 1
ATOM 656 N N . ARG A 1 84 ? 5.635 -15.227 -2.206 1.00 97.25 84 ARG A N 1
ATOM 657 C CA . ARG A 1 84 ? 6.026 -14.125 -1.319 1.00 97.25 84 ARG A CA 1
ATOM 658 C C . ARG A 1 84 ? 6.994 -14.605 -0.227 1.00 97.25 84 ARG A C 1
ATOM 660 O O . ARG A 1 84 ? 6.581 -15.402 0.623 1.00 97.25 84 ARG A O 1
ATOM 667 N N . PRO A 1 85 ? 8.248 -14.108 -0.167 1.00 96.81 85 PRO A N 1
ATOM 668 C CA . PRO A 1 85 ? 8.885 -13.199 -1.127 1.00 96.81 85 PRO A CA 1
ATOM 669 C C . PRO A 1 85 ? 9.371 -13.912 -2.399 1.00 96.81 85 PRO A C 1
ATOM 671 O O . PRO A 1 85 ? 9.810 -15.066 -2.328 1.00 96.81 85 PRO A O 1
ATOM 674 N N . ARG A 1 86 ? 9.428 -13.191 -3.528 1.00 94.38 86 ARG A N 1
ATOM 675 C CA . ARG A 1 86 ? 10.241 -13.603 -4.695 1.00 94.38 86 ARG A CA 1
ATOM 676 C C . ARG A 1 86 ? 11.709 -13.205 -4.556 1.00 94.38 86 ARG A C 1
ATOM 678 O O . ARG A 1 86 ? 12.576 -13.867 -5.133 1.00 94.38 86 ARG A O 1
ATOM 685 N N . GLN A 1 87 ? 11.984 -12.136 -3.811 1.00 91.62 87 GLN A N 1
ATOM 686 C CA . GLN A 1 87 ? 13.323 -11.584 -3.602 1.00 91.62 87 GLN A CA 1
ATOM 687 C C . GLN A 1 87 ? 13.714 -11.595 -2.112 1.00 91.62 87 GLN A C 1
ATOM 689 O O . GLN A 1 87 ? 13.601 -12.632 -1.454 1.00 91.62 87 GLN A O 1
ATOM 694 N N . ALA A 1 88 ? 14.271 -10.499 -1.587 1.00 95.69 88 ALA A N 1
ATOM 695 C CA . ALA A 1 88 ? 14.812 -10.436 -0.229 1.00 95.69 88 ALA A CA 1
ATOM 696 C C . ALA A 1 88 ? 13.736 -10.147 0.833 1.00 95.69 88 ALA A C 1
ATOM 698 O O . ALA A 1 88 ? 13.953 -10.426 2.014 1.00 95.69 88 ALA A O 1
ATOM 699 N N . GLY A 1 89 ? 12.598 -9.600 0.420 1.00 97.00 89 GLY A N 1
ATOM 700 C CA . GLY A 1 89 ? 11.431 -9.298 1.233 1.00 97.00 89 GLY A CA 1
ATOM 701 C C . GLY A 1 89 ? 10.180 -9.240 0.362 1.00 97.00 89 GLY A C 1
ATOM 702 O O . GLY A 1 89 ? 10.236 -9.462 -0.841 1.00 97.00 89 GLY A O 1
ATOM 703 N N . TRP A 1 90 ? 9.031 -9.004 0.990 1.00 98.31 90 TRP A N 1
ATOM 704 C CA . TRP A 1 90 ? 7.777 -8.844 0.255 1.00 98.31 90 TRP A CA 1
ATOM 705 C C . TRP A 1 90 ? 7.711 -7.460 -0.376 1.00 98.31 90 TRP A C 1
ATOM 707 O O . TRP A 1 90 ? 8.183 -6.477 0.210 1.00 98.31 90 TRP A O 1
ATOM 717 N N . ASP A 1 91 ? 6.997 -7.364 -1.485 1.00 98.56 91 ASP A N 1
ATOM 718 C CA . ASP A 1 91 ? 6.699 -6.102 -2.141 1.00 98.56 91 ASP A CA 1
ATOM 719 C C . ASP A 1 91 ? 5.394 -5.498 -1.608 1.00 98.56 91 ASP A C 1
ATOM 721 O O . ASP A 1 91 ? 4.396 -6.184 -1.340 1.00 98.56 91 ASP A O 1
ATOM 725 N N . ILE A 1 92 ? 5.392 -4.176 -1.408 1.00 98.56 92 ILE A N 1
ATOM 726 C CA . ILE A 1 92 ? 4.181 -3.430 -1.049 1.00 98.56 92 ILE A CA 1
ATOM 727 C C . ILE A 1 92 ? 3.242 -3.434 -2.253 1.00 98.56 92 ILE A C 1
ATOM 729 O O . ILE A 1 92 ? 3.576 -2.896 -3.303 1.00 98.56 92 ILE A O 1
ATOM 733 N N . GLY A 1 93 ? 2.023 -3.929 -2.061 1.00 97.19 93 GLY A N 1
ATOM 734 C CA . GLY A 1 93 ? 1.008 -4.015 -3.104 1.00 97.19 93 GLY A CA 1
ATOM 735 C C . GLY A 1 93 ? 0.660 -5.461 -3.432 1.00 97.19 93 GLY A C 1
ATOM 736 O O . GLY A 1 93 ? 0.900 -6.365 -2.634 1.00 97.19 93 GLY A O 1
ATOM 737 N N . ALA A 1 94 ? 0.036 -5.663 -4.590 1.00 96.69 94 ALA A N 1
ATOM 738 C CA . ALA A 1 94 ? -0.529 -6.950 -4.994 1.00 96.69 94 ALA A CA 1
ATOM 739 C C . ALA A 1 94 ? 0.415 -7.824 -5.838 1.00 96.69 94 ALA A C 1
ATOM 741 O O . ALA A 1 94 ? 0.057 -8.968 -6.077 1.00 96.69 94 ALA A O 1
ATOM 742 N N . ASP A 1 95 ? 1.582 -7.310 -6.225 1.00 98.12 95 ASP A N 1
ATOM 743 C CA . ASP A 1 95 ? 2.542 -7.907 -7.167 1.00 98.12 95 ASP A CA 1
ATOM 744 C C . ASP A 1 95 ? 3.937 -7.995 -6.526 1.00 98.12 95 ASP A C 1
ATOM 746 O O . ASP A 1 95 ? 4.283 -7.111 -5.734 1.00 98.12 95 ASP A O 1
ATOM 750 N N . GLU A 1 96 ? 4.697 -9.041 -6.854 1.00 97.88 96 GLU A N 1
ATOM 751 C CA . GLU A 1 96 ? 6.116 -9.225 -6.520 1.00 97.88 96 GLU A CA 1
ATOM 752 C C . GLU A 1 96 ? 7.010 -9.063 -7.771 1.00 97.88 96 GLU A C 1
ATOM 754 O O . GLU A 1 96 ? 6.927 -9.825 -8.741 1.00 97.88 96 GLU A O 1
ATOM 759 N N . PHE A 1 97 ? 7.937 -8.102 -7.729 1.00 96.50 97 PHE A N 1
ATOM 760 C CA . PHE A 1 97 ? 8.812 -7.740 -8.847 1.00 96.50 97 P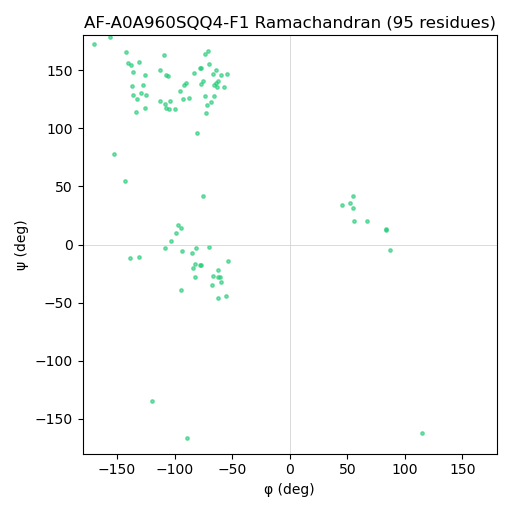HE A CA 1
ATOM 761 C C . PHE A 1 97 ? 9.841 -8.822 -9.237 1.00 96.50 97 PHE A C 1
ATOM 763 O O . PHE A 1 97 ? 10.513 -9.454 -8.382 1.00 96.50 97 PHE A O 1
#

Sequence (97 aa):
WAPVEYRFPASTNLVFRNNLVNGPITQRDGAPAAIRERNLERIESGWFRDLPAGDLHLTRTATAAIDQALELEGFTEDLDADPRPRQAGWDIGADEF